Protein AF-A0A671DT87-F1 (afdb_monomer_lite)

Sequence (76 aa):
VQNDAGEFVDLYVPQKCPASNHIIGAKDHTSIQMNVSEVDKVTGRFNGSQCSGKHHSISTCCNQDRWCPGVTLGTL

Organism: Rhinolophus ferrumequinum (NCBI:txid59479)

pLDDT: mean 70.41, std 15.98, range [32.91, 86.38]

Structure (mmCIF, N/CA/C/O backbone):
data_AF-A0A671DT87-F1
#
_entry.id   AF-A0A671DT87-F1
#
loop_
_atom_site.group_PDB
_atom_site.id
_atom_site.type_symbol
_atom_site.label_atom_id
_atom_site.label_alt_id
_atom_site.label_comp_id
_atom_site.label_asym_id
_atom_site.label_entity_id
_atom_site.label_seq_id
_atom_site.pdbx_PDB_ins_code
_atom_site.Cartn_x
_atom_site.Cartn_y
_atom_site.Cartn_z
_atom_site.occupancy
_atom_site.B_iso_or_equiv
_atom_site.auth_seq_id
_atom_site.auth_comp_id
_atom_site.auth_asym_id
_atom_site.auth_atom_id
_atom_site.pdbx_PDB_model_num
ATOM 1 N N . VAL A 1 1 ? -15.859 -5.683 10.008 1.00 75.50 1 VAL A N 1
ATOM 2 C CA . VAL A 1 1 ? -16.660 -6.073 11.176 1.00 75.50 1 VAL A CA 1
ATOM 3 C C . VAL A 1 1 ? -17.966 -6.644 10.666 1.00 75.50 1 VAL A C 1
ATOM 5 O O . VAL A 1 1 ? -18.531 -6.126 9.706 1.00 75.50 1 VAL A O 1
ATOM 8 N N . GLN A 1 2 ? -18.371 -7.779 11.217 1.00 80.12 2 GLN A N 1
ATOM 9 C CA . GLN A 1 2 ? -19.637 -8.424 10.881 1.00 80.12 2 GLN A CA 1
ATOM 10 C C . GLN A 1 2 ? -20.547 -8.312 12.099 1.00 80.12 2 GLN A C 1
ATOM 12 O O . GLN A 1 2 ? -20.048 -8.316 13.226 1.00 80.12 2 GLN A O 1
ATOM 17 N N . ASN A 1 3 ? -21.848 -8.151 11.877 1.00 85.69 3 ASN A N 1
ATOM 18 C CA . ASN A 1 3 ? -22.821 -8.231 12.965 1.00 85.69 3 ASN A CA 1
ATOM 19 C C . ASN A 1 3 ? -23.020 -9.696 13.399 1.00 85.69 3 ASN A C 1
ATOM 21 O O . ASN A 1 3 ? -22.539 -10.623 12.743 1.00 85.69 3 ASN A O 1
ATOM 25 N N . ASP A 1 4 ? -23.762 -9.915 14.485 1.00 86.38 4 ASP A N 1
ATOM 26 C CA . ASP A 1 4 ? -24.066 -11.264 14.991 1.00 86.38 4 ASP A CA 1
ATOM 27 C C . ASP A 1 4 ? -24.902 -12.109 14.005 1.00 86.38 4 ASP A C 1
ATOM 29 O O . ASP A 1 4 ? -24.960 -13.331 14.126 1.00 86.38 4 ASP A O 1
ATOM 33 N N . ALA A 1 5 ? -25.516 -11.476 12.997 1.00 85.06 5 ALA A N 1
ATOM 34 C CA . ALA A 1 5 ? -26.222 -12.129 11.893 1.00 85.06 5 ALA A CA 1
ATOM 35 C C . ALA A 1 5 ? -25.303 -12.491 10.702 1.00 85.06 5 ALA A C 1
ATOM 37 O O . ALA A 1 5 ? -25.767 -13.048 9.709 1.00 85.06 5 ALA A O 1
ATOM 38 N N . GLY A 1 6 ? -23.998 -12.204 10.792 1.00 81.31 6 GLY A N 1
ATOM 39 C CA . GLY A 1 6 ? -22.996 -12.511 9.766 1.00 81.31 6 GLY A CA 1
ATOM 40 C C . GLY A 1 6 ? -22.949 -11.528 8.592 1.00 81.31 6 GLY A C 1
ATOM 41 O O . GLY A 1 6 ? -22.133 -11.695 7.680 1.00 81.31 6 GLY A O 1
ATOM 42 N N . GLU A 1 7 ? -23.772 -10.486 8.612 1.00 82.81 7 GLU A N 1
ATOM 43 C CA . GLU A 1 7 ? -23.820 -9.463 7.575 1.00 82.81 7 GLU A CA 1
ATOM 44 C C . GLU A 1 7 ? -22.656 -8.478 7.729 1.00 82.81 7 GLU A C 1
ATOM 46 O O . GLU A 1 7 ? -22.204 -8.150 8.832 1.00 82.81 7 GLU A O 1
ATOM 51 N N . PHE A 1 8 ? -22.151 -8.000 6.593 1.00 79.62 8 PHE A N 1
ATOM 52 C CA . PHE A 1 8 ? -21.071 -7.026 6.543 1.00 79.62 8 PHE A CA 1
ATOM 53 C C . PHE A 1 8 ? -21.637 -5.613 6.726 1.00 79.62 8 PHE A C 1
ATOM 55 O O . PHE A 1 8 ? -22.319 -5.101 5.843 1.00 79.62 8 PHE A O 1
ATOM 62 N N . VAL A 1 9 ? -21.366 -4.996 7.881 1.00 82.00 9 VAL A N 1
ATOM 63 C CA . VAL A 1 9 ? -21.936 -3.684 8.261 1.00 82.00 9 VAL A CA 1
ATOM 64 C C . VAL A 1 9 ? -20.938 -2.531 8.058 1.00 82.00 9 VAL A C 1
ATOM 66 O O . VAL A 1 9 ? -21.288 -1.365 8.225 1.00 82.00 9 VAL A O 1
ATOM 69 N N . ASP A 1 10 ? -19.695 -2.815 7.659 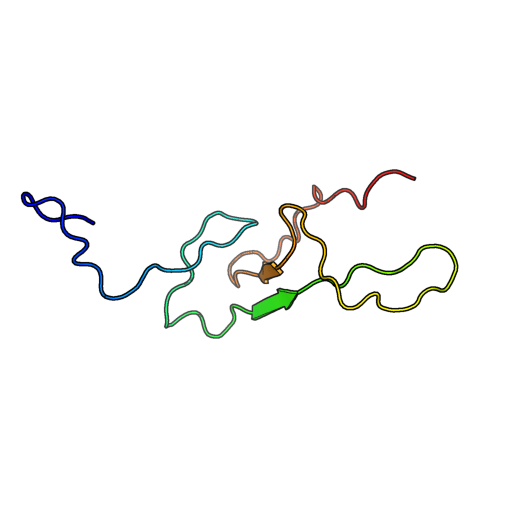1.00 81.31 10 ASP A N 1
ATOM 70 C CA . ASP A 1 10 ? -18.734 -1.752 7.352 1.00 81.31 10 ASP A CA 1
ATOM 71 C C . ASP A 1 10 ? -19.063 -1.074 6.018 1.00 81.31 10 ASP A C 1
ATOM 73 O O . ASP A 1 10 ? -19.163 -1.712 4.972 1.00 81.31 10 ASP A O 1
ATOM 77 N N . LEU A 1 11 ? -19.144 0.256 6.049 1.00 82.94 11 LEU A N 1
ATOM 78 C CA . LEU A 1 11 ? -19.369 1.082 4.859 1.00 82.94 11 LEU A C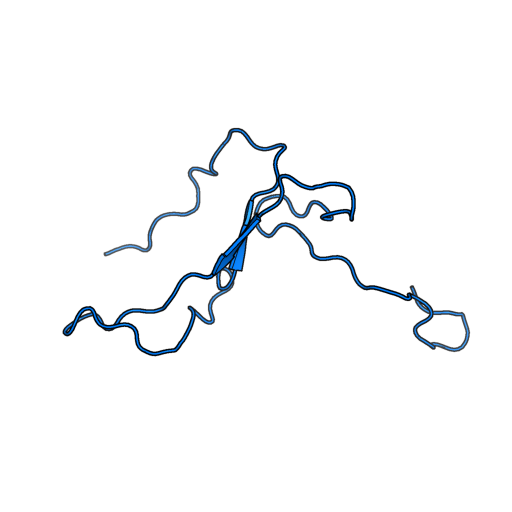A 1
ATOM 79 C C . LEU A 1 11 ? -18.154 1.116 3.917 1.00 82.94 11 LEU A C 1
ATOM 81 O O . LEU A 1 11 ? -18.297 1.418 2.735 1.00 82.94 11 LEU A O 1
ATOM 85 N N . TYR A 1 12 ? -16.952 0.846 4.431 1.00 79.62 12 TYR A N 1
ATOM 86 C CA . TYR A 1 12 ? -15.715 0.891 3.658 1.00 79.62 12 TYR A CA 1
ATOM 87 C C . 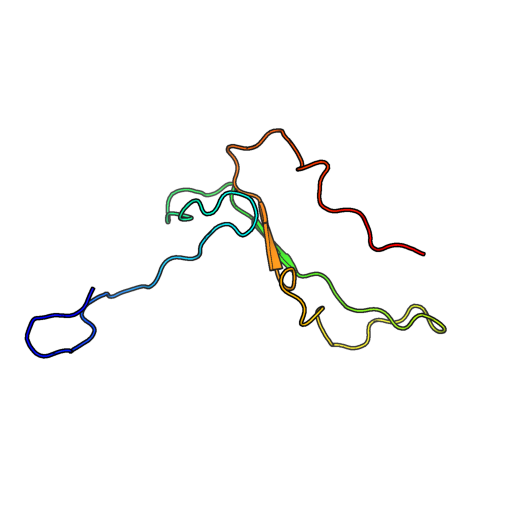TYR A 1 12 ? -14.638 -0.004 4.275 1.00 79.62 12 TYR A C 1
ATOM 89 O O . TYR A 1 12 ? -14.452 -0.024 5.492 1.00 79.62 12 TYR A O 1
ATOM 97 N N . VAL A 1 13 ? -13.892 -0.704 3.416 1.00 83.19 13 VAL A N 1
ATOM 98 C CA . VAL A 1 13 ? -12.699 -1.467 3.800 1.00 83.19 13 VAL A CA 1
ATOM 99 C C . VAL A 1 13 ? -11.460 -0.635 3.478 1.00 83.19 13 VAL A C 1
ATOM 101 O O . VAL A 1 13 ? -11.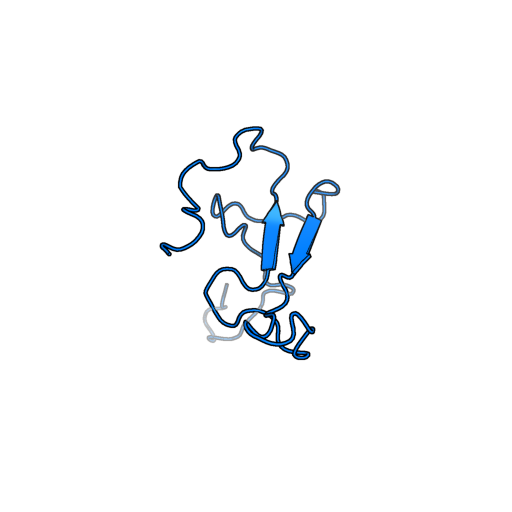176 -0.417 2.298 1.00 83.19 13 VAL A O 1
ATOM 104 N N . PRO A 1 14 ? -10.697 -0.188 4.487 1.00 81.50 14 PRO A N 1
ATOM 105 C CA . PRO A 1 14 ? -9.541 0.654 4.253 1.00 81.50 14 PRO A CA 1
ATOM 106 C C . PRO A 1 14 ? -8.353 -0.110 3.679 1.00 81.50 14 PRO A C 1
ATOM 108 O O . PRO A 1 14 ? -8.078 -1.261 4.036 1.00 81.50 14 PRO A O 1
ATOM 111 N N . GLN A 1 15 ? -7.621 0.568 2.796 1.00 82.88 15 GLN A N 1
ATOM 112 C CA . GLN A 1 15 ? -6.392 0.044 2.219 1.00 82.88 15 GLN A CA 1
ATOM 113 C C . GLN A 1 15 ? -5.280 0.000 3.271 1.00 82.88 15 GLN A C 1
ATOM 115 O O . GLN A 1 15 ? -5.117 0.905 4.095 1.00 82.88 15 GLN A O 1
ATOM 120 N N . LYS A 1 16 ? -4.487 -1.070 3.224 1.00 84.12 16 LYS A N 1
ATOM 121 C CA . LYS A 1 16 ? -3.304 -1.233 4.068 1.00 84.12 16 LYS A CA 1
ATOM 122 C C . LYS A 1 16 ? -2.048 -0.914 3.275 1.00 84.12 16 LYS A C 1
ATOM 124 O O . LYS A 1 16 ? -1.902 -1.334 2.130 1.00 84.12 16 LYS A O 1
ATOM 129 N N . CYS A 1 17 ? -1.123 -0.231 3.932 1.00 81.94 17 CYS A N 1
ATOM 130 C CA . CYS A 1 17 ? 0.224 -0.016 3.445 1.00 81.94 17 CYS A CA 1
ATOM 131 C C . CYS A 1 17 ? 0.948 -1.361 3.275 1.00 81.94 17 CYS A C 1
ATOM 133 O O . CYS A 1 17 ? 1.086 -2.076 4.269 1.00 81.94 17 CYS A O 1
ATOM 135 N N . PRO A 1 18 ? 1.480 -1.712 2.092 1.00 76.19 18 PRO A N 1
ATOM 136 C CA . PRO A 1 18 ? 2.193 -2.971 1.906 1.00 76.19 18 PRO A CA 1
ATOM 137 C C . PRO A 1 18 ? 3.543 -2.986 2.638 1.00 76.19 18 PRO A C 1
ATOM 139 O O . PRO A 1 18 ? 4.029 -4.052 2.996 1.00 76.19 18 PRO A O 1
ATOM 142 N N . ALA A 1 19 ? 4.141 -1.814 2.889 1.00 75.69 19 ALA A N 1
ATOM 143 C CA . ALA A 1 19 ? 5.442 -1.705 3.548 1.00 75.69 19 ALA A CA 1
ATOM 144 C C . ALA A 1 19 ? 5.356 -1.791 5.083 1.00 75.69 19 ALA A C 1
ATOM 146 O O . ALA A 1 19 ? 6.149 -2.488 5.707 1.00 75.69 19 ALA A O 1
ATOM 147 N N . SER A 1 20 ? 4.404 -1.084 5.699 1.00 77.88 20 SER A N 1
ATOM 148 C CA . SER A 1 20 ? 4.308 -0.956 7.164 1.00 77.88 20 SER A CA 1
ATOM 149 C C . SER A 1 20 ? 3.075 -1.626 7.771 1.00 77.88 20 SER A C 1
ATOM 151 O O . SER A 1 20 ? 2.929 -1.634 8.990 1.00 77.88 20 SER A O 1
ATOM 153 N N . ASN A 1 21 ? 2.167 -2.166 6.948 1.00 79.88 21 ASN A N 1
ATOM 154 C CA . ASN A 1 21 ? 0.844 -2.652 7.363 1.00 79.88 21 ASN A CA 1
ATOM 155 C C . ASN A 1 21 ? -0.014 -1.598 8.091 1.00 79.88 21 ASN A C 1
ATOM 157 O O . ASN A 1 21 ? -1.011 -1.941 8.727 1.00 79.88 21 ASN A O 1
ATOM 161 N N . HIS A 1 22 ? 0.347 -0.316 7.980 1.00 83.31 22 HIS A N 1
ATOM 162 C CA . HIS A 1 22 ? -0.437 0.794 8.504 1.00 83.31 22 HIS A CA 1
ATOM 163 C C . HIS A 1 22 ? -1.725 0.977 7.693 1.00 83.31 22 HIS A C 1
ATOM 165 O O . HIS A 1 22 ? -1.723 0.808 6.473 1.00 83.31 22 HIS A O 1
ATOM 171 N N . ILE A 1 23 ? -2.822 1.319 8.364 1.00 86.06 23 ILE A N 1
ATOM 172 C CA . ILE A 1 23 ? -4.097 1.614 7.706 1.00 86.06 23 ILE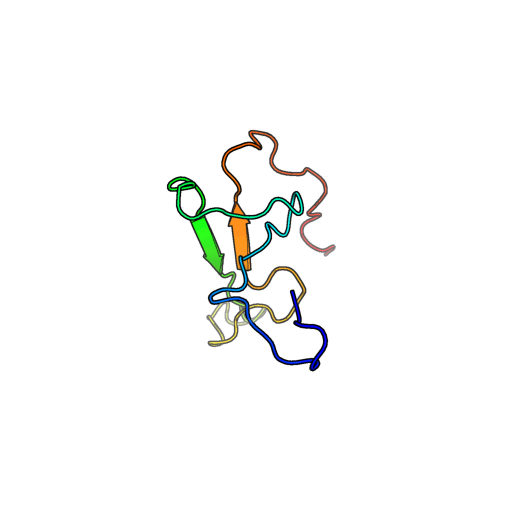 A CA 1
ATOM 173 C C . ILE A 1 23 ? -4.014 3.029 7.141 1.00 86.06 23 ILE A C 1
ATOM 175 O O . ILE A 1 23 ? -3.753 3.960 7.892 1.00 86.06 23 ILE A O 1
ATOM 179 N N . ILE A 1 24 ? -4.237 3.185 5.837 1.00 85.12 24 ILE A N 1
ATOM 180 C CA . ILE A 1 24 ? -4.276 4.502 5.201 1.00 85.12 24 ILE A CA 1
ATOM 181 C C . ILE A 1 24 ? -5.657 5.099 5.467 1.00 85.12 24 ILE A C 1
ATOM 183 O O . ILE A 1 24 ? -6.672 4.592 4.984 1.00 85.12 24 ILE A O 1
ATOM 187 N N . GLY A 1 25 ? -5.703 6.137 6.295 1.00 84.19 25 GLY A N 1
ATOM 188 C CA . GLY A 1 25 ? -6.925 6.852 6.627 1.00 84.19 25 GLY A CA 1
ATOM 189 C C . GLY A 1 25 ? -7.261 7.930 5.597 1.00 84.19 25 GLY A C 1
ATOM 190 O O . GLY A 1 25 ? -6.411 8.409 4.854 1.00 84.19 25 GLY A O 1
ATOM 191 N N . ALA A 1 26 ? -8.511 8.400 5.608 1.00 82.19 26 ALA A N 1
ATOM 192 C CA . ALA A 1 26 ? -8.972 9.460 4.702 1.00 82.19 26 ALA A CA 1
ATOM 193 C C . ALA A 1 26 ? -8.219 10.802 4.861 1.00 82.19 26 ALA A C 1
ATOM 195 O O . ALA A 1 26 ? -8.268 11.646 3.970 1.00 82.19 26 ALA A O 1
ATOM 196 N N . LYS A 1 27 ? -7.535 11.008 5.995 1.00 81.94 27 LYS A N 1
ATOM 197 C CA . LYS A 1 27 ? -6.758 12.218 6.304 1.00 81.94 27 LYS A CA 1
ATOM 198 C C . LYS A 1 27 ? -5.295 12.132 5.842 1.00 81.94 27 LYS A C 1
ATOM 200 O O . LYS A 1 27 ? -4.580 13.131 5.888 1.00 81.94 27 LYS A O 1
ATOM 205 N N . ASP A 1 28 ? -4.846 10.968 5.375 1.00 76.75 28 ASP A N 1
ATOM 206 C CA . ASP A 1 28 ? -3.468 10.747 4.937 1.00 76.75 28 ASP A CA 1
ATOM 207 C C . ASP A 1 28 ? -3.274 11.217 3.488 1.00 76.75 28 ASP A C 1
ATOM 209 O O . ASP A 1 28 ? -3.073 10.428 2.566 1.00 76.75 28 ASP A O 1
ATOM 213 N N . HIS A 1 29 ? -3.326 12.536 3.283 1.00 81.06 29 HIS A N 1
ATOM 214 C CA . HIS A 1 29 ? -3.221 13.181 1.964 1.00 81.06 29 HIS A CA 1
ATOM 215 C C . HIS A 1 29 ? -1.855 13.025 1.286 1.00 81.06 29 HIS A C 1
ATOM 217 O O . HIS A 1 29 ? -1.710 13.294 0.098 1.00 81.06 29 HIS A O 1
ATOM 223 N N . THR A 1 30 ? -0.845 12.623 2.047 1.00 79.56 30 THR A N 1
ATOM 224 C CA . THR A 1 30 ? 0.514 12.362 1.571 1.00 79.56 30 THR A CA 1
ATOM 225 C C . THR A 1 30 ? 0.769 10.880 1.303 1.00 79.56 30 THR A C 1
ATOM 227 O O . THR A 1 30 ? 1.878 10.499 0.926 1.00 79.56 30 THR A O 1
ATOM 230 N N . SER A 1 31 ? -0.244 10.027 1.478 1.00 77.44 31 SER A N 1
ATOM 231 C CA . SER A 1 31 ? -0.202 8.679 0.932 1.00 77.44 31 SER A CA 1
ATOM 232 C C . SER A 1 31 ? -0.441 8.741 -0.576 1.00 77.44 31 SER A C 1
ATOM 234 O O . SER A 1 31 ? -1.386 9.367 -1.053 1.00 77.44 31 SER A O 1
ATOM 236 N N . ILE A 1 32 ? 0.451 8.119 -1.340 1.00 81.06 32 ILE A N 1
ATOM 237 C CA . ILE A 1 32 ? 0.307 7.994 -2.791 1.00 81.06 32 ILE A CA 1
ATOM 238 C C . ILE A 1 32 ? 0.357 6.526 -3.163 1.00 81.06 32 ILE A C 1
ATOM 240 O O . ILE A 1 32 ? 1.080 5.744 -2.546 1.00 81.06 32 ILE A O 1
ATOM 244 N N . GLN A 1 33 ? -0.413 6.157 -4.179 1.00 81.25 33 GLN A N 1
ATOM 245 C CA . GLN A 1 33 ? -0.420 4.821 -4.751 1.00 81.25 33 GLN A CA 1
ATOM 246 C C . GLN A 1 33 ? 0.361 4.841 -6.065 1.00 81.25 33 GLN A C 1
ATOM 248 O O . GLN A 1 33 ? 0.012 5.576 -6.985 1.00 81.25 33 GLN A O 1
ATOM 253 N N . MET A 1 34 ? 1.413 4.030 -6.158 1.00 82.75 34 MET A N 1
ATOM 254 C CA . MET A 1 34 ? 2.191 3.847 -7.381 1.00 82.75 34 MET A CA 1
ATOM 255 C C . MET A 1 34 ? 1.965 2.446 -7.930 1.00 82.75 34 MET A C 1
ATOM 257 O O . MET A 1 34 ? 2.207 1.474 -7.220 1.00 82.75 34 MET A O 1
ATOM 261 N N . ASN A 1 35 ? 1.569 2.324 -9.194 1.00 82.44 35 ASN A N 1
ATOM 262 C CA . ASN A 1 35 ? 1.452 1.025 -9.851 1.00 82.44 35 ASN A CA 1
ATOM 263 C C . ASN A 1 35 ? 2.666 0.784 -10.747 1.00 82.44 35 ASN A C 1
ATOM 265 O O . ASN A 1 35 ? 3.055 1.662 -11.518 1.00 82.44 35 ASN A O 1
ATOM 269 N N . VAL A 1 36 ? 3.259 -0.408 -10.647 1.00 79.81 36 VAL A N 1
ATOM 270 C CA . VAL A 1 36 ? 4.438 -0.774 -11.441 1.00 79.81 36 VAL A CA 1
ATOM 271 C C . VAL A 1 36 ? 4.012 -1.650 -12.611 1.00 79.81 36 VAL A C 1
ATOM 273 O O . VAL A 1 36 ? 3.463 -2.741 -12.444 1.00 79.81 36 VAL A O 1
ATOM 276 N N . SER A 1 37 ? 4.276 -1.146 -13.811 1.00 81.06 37 SER A N 1
ATOM 277 C CA . SER A 1 37 ? 4.063 -1.842 -15.071 1.00 81.06 37 SER A CA 1
ATOM 278 C C . SER A 1 37 ? 5.088 -2.947 -15.302 1.00 81.06 37 SER A C 1
ATOM 280 O O . SER A 1 37 ? 6.285 -2.728 -15.114 1.00 81.06 37 SER A O 1
ATOM 282 N N . GLU A 1 38 ? 4.633 -4.090 -15.804 1.00 80.94 38 GLU A N 1
ATOM 283 C CA . GLU A 1 38 ? 5.516 -5.133 -16.307 1.00 80.94 38 GLU A CA 1
ATOM 284 C C . GLU A 1 38 ? 5.966 -4.795 -17.734 1.00 80.94 38 GLU A C 1
ATOM 286 O O . GLU A 1 38 ? 5.180 -4.354 -18.583 1.00 80.94 38 GLU A O 1
ATOM 291 N N . VAL A 1 39 ? 7.260 -4.974 -17.983 1.00 82.31 39 VAL A N 1
ATOM 292 C CA . VAL A 1 39 ? 7.911 -4.618 -19.244 1.00 82.31 39 VAL A CA 1
ATOM 293 C C . VAL A 1 39 ? 8.525 -5.872 -19.850 1.00 82.31 39 VAL A C 1
ATOM 295 O O . VAL A 1 39 ? 9.159 -6.663 -19.151 1.00 82.31 39 VAL A O 1
ATOM 298 N N . ASP A 1 40 ? 8.342 -6.046 -21.157 1.00 79.69 40 ASP A N 1
ATOM 299 C CA . ASP A 1 40 ? 8.976 -7.132 -21.896 1.00 79.69 40 ASP A CA 1
ATOM 300 C C . ASP A 1 40 ? 10.506 -6.969 -21.929 1.00 79.69 40 ASP A C 1
ATOM 302 O O . ASP A 1 40 ? 11.026 -5.903 -22.268 1.00 79.69 40 ASP A O 1
ATOM 306 N N . LYS A 1 41 ? 11.238 -8.044 -21.612 1.00 78.19 41 LYS A N 1
ATOM 307 C CA . LYS A 1 41 ? 12.704 -8.017 -21.456 1.00 78.19 41 LYS A CA 1
ATOM 308 C C . LYS A 1 41 ? 13.450 -7.720 -22.759 1.00 78.19 41 LYS A C 1
ATOM 310 O O . LYS A 1 41 ? 14.591 -7.275 -22.705 1.00 78.19 41 LYS A O 1
ATOM 315 N N . VAL A 1 42 ? 12.837 -7.997 -23.910 1.00 78.44 42 VAL A N 1
ATOM 316 C CA . VAL A 1 42 ? 13.491 -7.894 -25.223 1.00 78.44 42 VAL A CA 1
ATOM 317 C C . VAL A 1 42 ? 13.138 -6.581 -25.912 1.00 78.44 42 VAL A C 1
ATOM 319 O O . VAL A 1 42 ? 14.011 -5.912 -26.459 1.00 78.44 42 VAL A O 1
ATOM 322 N N . THR A 1 43 ? 11.864 -6.193 -25.884 1.00 80.38 43 THR A N 1
ATOM 323 C CA . THR A 1 43 ? 11.379 -4.993 -26.579 1.00 80.38 43 THR A CA 1
ATOM 324 C C . THR A 1 43 ? 11.332 -3.751 -25.695 1.00 80.38 43 THR A C 1
ATOM 326 O O . THR A 1 43 ? 11.183 -2.647 -26.220 1.00 80.38 43 THR A O 1
ATOM 329 N N . GLY A 1 44 ? 11.447 -3.900 -24.368 1.00 78.38 44 GLY A N 1
ATOM 330 C CA . GLY A 1 44 ? 11.378 -2.788 -23.418 1.00 78.38 44 GLY A CA 1
ATOM 331 C C . GLY A 1 44 ? 10.021 -2.077 -23.416 1.00 78.38 44 GLY A C 1
ATOM 332 O O . GLY A 1 44 ? 9.905 -0.963 -22.905 1.00 78.38 44 GLY A O 1
ATOM 333 N N . ARG A 1 45 ? 8.995 -2.683 -24.026 1.00 82.00 45 ARG A N 1
ATOM 334 C CA . ARG A 1 45 ? 7.665 -2.095 -24.169 1.00 82.00 45 ARG A CA 1
ATOM 335 C C . ARG A 1 45 ? 6.756 -2.522 -23.032 1.00 82.00 45 ARG A C 1
ATOM 337 O O . ARG A 1 45 ? 6.859 -3.622 -22.490 1.00 82.00 45 ARG A O 1
ATOM 344 N N . PHE A 1 46 ? 5.854 -1.612 -22.692 1.00 78.31 46 PHE A N 1
ATOM 345 C CA . PHE A 1 46 ? 4.809 -1.867 -21.722 1.00 78.31 46 PHE A CA 1
ATOM 346 C C . PHE A 1 46 ? 3.828 -2.903 -22.269 1.00 78.31 46 PHE A C 1
ATOM 348 O O . PHE A 1 46 ? 3.250 -2.706 -23.338 1.00 78.31 46 PHE A O 1
ATOM 355 N N . ASN A 1 47 ? 3.612 -3.976 -21.510 1.00 74.94 47 ASN A N 1
ATOM 356 C CA . ASN A 1 47 ? 2.745 -5.081 -21.918 1.00 74.94 47 ASN A CA 1
ATOM 357 C C . ASN A 1 47 ? 1.268 -4.868 -21.550 1.00 74.94 47 ASN A C 1
ATOM 359 O O . ASN A 1 47 ? 0.463 -5.786 -21.675 1.00 74.94 47 ASN A O 1
ATOM 363 N N . GLY A 1 48 ? 0.888 -3.686 -21.053 1.00 75.38 48 GLY A N 1
ATOM 364 C CA . GLY A 1 48 ? -0.472 -3.432 -20.564 1.00 75.38 48 GLY A CA 1
ATOM 365 C C . GLY A 1 48 ? -0.765 -4.075 -19.204 1.00 75.38 48 GLY A C 1
ATOM 366 O O . GLY A 1 48 ? -1.702 -3.662 -18.524 1.00 75.38 48 GLY A O 1
ATOM 367 N N . SER A 1 49 ? 0.050 -5.044 -18.780 1.00 74.19 49 SER A N 1
ATOM 368 C CA . SER A 1 49 ? -0.025 -5.687 -17.477 1.00 74.19 49 SER A CA 1
ATOM 369 C C . SER A 1 49 ? 0.807 -4.940 -16.441 1.00 74.19 49 SER A C 1
ATOM 371 O O . SER A 1 49 ? 1.927 -4.487 -16.671 1.00 74.19 49 SER A O 1
ATOM 373 N N . GLN A 1 50 ? 0.232 -4.812 -15.257 1.00 70.38 50 GLN A N 1
ATOM 374 C CA . GLN A 1 50 ? 0.940 -4.413 -14.049 1.00 70.38 50 GLN A CA 1
ATOM 375 C C . GLN A 1 50 ? 1.411 -5.686 -13.341 1.00 70.38 50 GLN A C 1
ATOM 377 O O . GLN A 1 50 ? 0.727 -6.713 -13.407 1.00 70.38 50 GLN A O 1
ATOM 382 N N . CYS A 1 51 ? 2.571 -5.636 -12.684 1.00 62.66 51 CYS A N 1
ATOM 383 C CA . CYS A 1 51 ? 3.190 -6.811 -12.071 1.00 62.66 51 CYS A CA 1
ATOM 384 C C . CYS A 1 51 ? 2.212 -7.493 -11.097 1.00 62.66 51 CYS A C 1
ATOM 386 O O . CYS A 1 51 ? 1.932 -6.967 -10.025 1.00 62.66 51 CYS A O 1
ATOM 388 N N . SER A 1 52 ? 1.698 -8.680 -11.434 1.00 54.84 52 SER A N 1
ATOM 389 C CA . SER A 1 52 ? 0.723 -9.446 -10.626 1.00 54.84 52 SER A CA 1
ATOM 390 C C . SER A 1 52 ? 1.285 -9.990 -9.302 1.00 54.84 52 SER A C 1
ATOM 392 O O . SER A 1 52 ? 0.554 -10.578 -8.505 1.00 54.84 52 SER A O 1
ATOM 394 N N . GLY A 1 5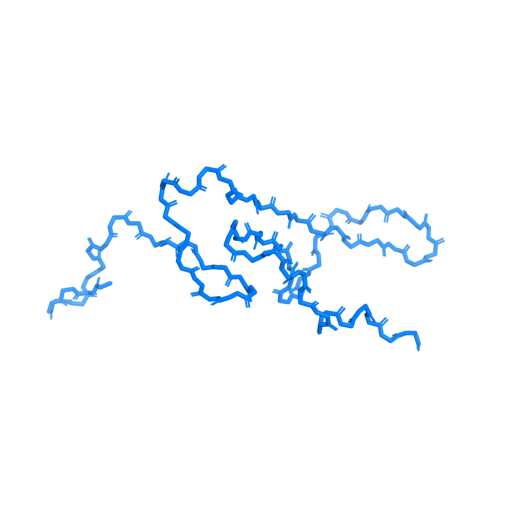3 ? 2.578 -9.777 -9.041 1.00 57.66 53 GLY A N 1
ATOM 395 C CA . GLY A 1 53 ? 3.204 -10.055 -7.753 1.00 57.66 53 GLY A CA 1
ATOM 396 C C . GLY A 1 53 ? 2.686 -9.146 -6.632 1.00 57.66 53 GLY A C 1
ATOM 397 O O . GLY A 1 53 ? 1.985 -8.162 -6.861 1.00 57.66 53 GLY A O 1
ATOM 398 N N . LYS A 1 54 ? 3.089 -9.432 -5.386 1.00 51.81 54 LYS A N 1
ATOM 399 C CA . LYS A 1 54 ? 2.636 -8.727 -4.164 1.00 51.81 54 LYS A CA 1
ATOM 400 C C . LYS A 1 54 ? 2.888 -7.202 -4.138 1.00 51.81 54 LYS A C 1
ATOM 402 O O . LYS A 1 54 ? 2.501 -6.544 -3.180 1.00 51.81 54 LYS A O 1
ATOM 407 N N . HIS A 1 55 ? 3.550 -6.657 -5.160 1.00 56.59 55 HIS A N 1
ATOM 408 C CA . HIS A 1 55 ? 3.973 -5.262 -5.302 1.00 56.59 55 HIS A CA 1
ATOM 409 C C . HIS A 1 55 ? 3.249 -4.539 -6.457 1.00 56.59 55 HIS A C 1
ATOM 411 O O . HIS A 1 55 ? 3.730 -3.511 -6.922 1.00 56.59 55 HIS A O 1
ATOM 417 N N . HIS A 1 56 ? 2.112 -5.065 -6.933 1.00 61.81 56 HIS A N 1
ATOM 418 C CA . HIS A 1 56 ? 1.317 -4.479 -8.025 1.00 61.81 56 HIS A CA 1
ATOM 419 C C . HIS A 1 56 ? 1.056 -2.976 -7.836 1.00 61.81 56 HIS A C 1
ATOM 421 O O . HIS A 1 56 ? 1.130 -2.195 -8.784 1.00 61.81 56 HIS A O 1
ATOM 427 N N . SER A 1 57 ? 0.824 -2.576 -6.583 1.00 61.47 57 SER A N 1
ATOM 428 C CA . SER A 1 57 ? 0.736 -1.187 -6.154 1.00 61.47 57 SER A CA 1
ATOM 429 C C . SER A 1 57 ? 1.589 -0.959 -4.904 1.00 61.47 57 SER A C 1
ATOM 431 O O . SER A 1 57 ? 1.302 -1.515 -3.840 1.00 61.47 57 SER A O 1
ATOM 433 N N . ILE A 1 58 ? 2.624 -0.134 -5.014 1.00 72.31 58 ILE A N 1
ATOM 434 C CA . ILE A 1 58 ? 3.422 0.343 -3.886 1.00 72.31 58 ILE A CA 1
ATOM 435 C C . ILE A 1 58 ? 2.737 1.611 -3.380 1.00 72.31 58 ILE A C 1
ATOM 437 O O . ILE A 1 58 ? 2.809 2.656 -4.023 1.00 72.31 58 ILE A O 1
ATOM 441 N N . SER A 1 59 ? 2.042 1.530 -2.246 1.00 71.75 59 SER A N 1
ATOM 442 C CA . SER A 1 59 ? 1.553 2.732 -1.573 1.00 71.75 59 SER A CA 1
ATOM 443 C C . SER A 1 59 ? 2.580 3.194 -0.545 1.00 71.75 59 SER A C 1
ATOM 445 O O . SER A 1 59 ? 2.884 2.456 0.398 1.00 71.75 59 SER A O 1
ATOM 447 N N . THR A 1 60 ? 3.127 4.395 -0.712 1.00 70.12 60 THR A N 1
ATOM 448 C CA . THR A 1 60 ? 4.043 4.976 0.276 1.00 70.12 60 THR A CA 1
ATOM 449 C C . THR A 1 60 ? 3.240 5.655 1.369 1.00 70.12 60 THR A C 1
ATOM 451 O O . THR A 1 60 ? 2.411 6.521 1.101 1.00 70.12 60 THR A O 1
ATOM 454 N N . CYS A 1 61 ? 3.499 5.260 2.610 1.00 69.44 61 CYS A N 1
ATOM 455 C CA . CYS A 1 61 ? 2.855 5.827 3.784 1.00 69.44 61 CYS A CA 1
ATOM 456 C C . CYS A 1 61 ? 3.788 6.884 4.369 1.00 69.44 61 CYS A C 1
ATOM 458 O O . CYS A 1 61 ? 4.954 6.597 4.630 1.00 69.44 61 CYS A O 1
ATOM 460 N N . CYS A 1 62 ? 3.287 8.108 4.542 1.00 60.62 62 CYS A N 1
ATOM 461 C CA . CYS A 1 62 ? 4.104 9.310 4.749 1.00 60.62 62 CYS A CA 1
ATOM 462 C C . CYS A 1 62 ? 4.930 9.342 6.051 1.00 60.62 62 CYS A C 1
ATOM 464 O O . CYS A 1 62 ? 5.702 10.268 6.262 1.00 60.62 62 CYS A O 1
ATOM 466 N N . ASN A 1 63 ? 4.799 8.333 6.916 1.00 55.16 63 ASN A N 1
ATOM 467 C CA . ASN A 1 63 ? 5.530 8.235 8.181 1.00 55.16 63 ASN A CA 1
ATOM 468 C C . ASN A 1 63 ? 6.854 7.454 8.089 1.00 55.16 63 ASN A C 1
ATOM 470 O O . ASN A 1 63 ? 7.449 7.152 9.121 1.00 55.16 63 ASN A O 1
ATOM 474 N N . GLN A 1 64 ? 7.327 7.095 6.891 1.00 50.16 64 GLN A N 1
ATOM 475 C CA . GLN A 1 64 ? 8.546 6.300 6.740 1.00 50.16 64 GLN A CA 1
ATOM 476 C C . GLN A 1 64 ? 9.557 6.983 5.804 1.00 50.16 64 GLN A C 1
ATOM 478 O O . GLN A 1 64 ? 9.709 6.589 4.651 1.00 50.16 64 GLN A O 1
ATOM 483 N N . ASP A 1 65 ? 10.358 7.909 6.342 1.00 41.78 65 ASP A N 1
ATOM 484 C CA . ASP A 1 65 ? 11.612 8.424 5.740 1.00 41.78 65 ASP A CA 1
ATOM 485 C C . ASP A 1 65 ? 12.704 7.341 5.576 1.00 41.78 65 ASP A C 1
ATOM 487 O O . ASP A 1 65 ? 13.899 7.608 5.447 1.00 41.78 65 ASP A O 1
ATOM 491 N N . ARG A 1 66 ? 12.318 6.067 5.609 1.00 43.50 66 ARG A N 1
ATOM 492 C CA . ARG A 1 66 ? 13.198 4.929 5.416 1.00 43.50 66 ARG A CA 1
ATOM 493 C C . ARG A 1 66 ? 12.563 4.048 4.358 1.00 43.50 66 ARG A C 1
ATOM 495 O O . ARG A 1 66 ? 11.818 3.123 4.674 1.00 43.50 66 ARG A O 1
ATOM 502 N N . TRP A 1 67 ? 12.881 4.356 3.101 1.00 42.66 67 TRP A N 1
ATOM 503 C CA . TRP A 1 67 ? 12.815 3.396 2.003 1.00 42.66 67 TRP A CA 1
ATOM 504 C C . TRP A 1 67 ? 13.389 2.076 2.523 1.00 42.66 67 TRP A C 1
ATOM 506 O O . TRP A 1 67 ? 14.551 2.031 2.929 1.00 42.66 67 TRP A O 1
ATOM 516 N N . CYS A 1 68 ? 12.563 1.034 2.630 1.00 37.06 68 CYS A N 1
ATOM 517 C CA . CYS A 1 68 ? 13.009 -0.249 3.153 1.00 37.06 68 CYS A CA 1
ATOM 518 C C . CYS A 1 68 ? 14.179 -0.745 2.284 1.00 37.06 68 CYS A C 1
ATOM 520 O O . CYS A 1 68 ? 13.960 -1.012 1.102 1.00 37.06 68 CYS A O 1
ATOM 522 N N . PRO A 1 69 ? 15.395 -0.948 2.826 1.00 40.25 69 PRO A N 1
ATOM 523 C CA . PRO A 1 69 ? 16.513 -1.512 2.064 1.00 40.25 69 PRO A CA 1
ATOM 524 C C . PRO A 1 69 ? 16.324 -3.013 1.740 1.00 40.25 69 PRO A C 1
ATOM 526 O O . PRO A 1 69 ? 17.268 -3.683 1.343 1.00 40.25 69 PRO A O 1
ATOM 529 N N . GLY A 1 70 ? 15.114 -3.554 1.929 1.00 36.66 70 GLY A N 1
ATOM 530 C CA . GLY A 1 70 ? 14.768 -4.968 1.764 1.00 36.66 70 GLY A CA 1
ATOM 531 C C . GLY A 1 70 ? 13.872 -5.282 0.565 1.00 36.66 70 GLY A C 1
ATOM 532 O O . GLY A 1 70 ? 13.533 -6.444 0.372 1.00 36.66 70 GLY A O 1
ATOM 533 N N . VAL A 1 71 ? 13.505 -4.295 -0.263 1.00 41.38 71 VAL A N 1
ATOM 534 C CA . VAL A 1 71 ? 13.102 -4.603 -1.643 1.00 41.38 71 VAL A CA 1
ATOM 535 C C . VAL A 1 71 ? 14.404 -4.776 -2.410 1.00 41.38 71 VAL A C 1
ATOM 537 O O . VAL A 1 71 ? 14.872 -3.859 -3.082 1.00 41.38 71 VAL A O 1
ATOM 540 N N . THR A 1 72 ? 15.048 -5.930 -2.235 1.00 39.62 72 THR A N 1
ATOM 541 C CA . THR A 1 72 ? 16.020 -6.397 -3.213 1.00 39.62 72 THR A CA 1
ATOM 542 C C . THR A 1 72 ? 15.294 -6.393 -4.547 1.00 39.62 72 THR A C 1
ATOM 544 O O . THR A 1 72 ? 14.399 -7.199 -4.803 1.00 39.62 72 THR A O 1
ATOM 547 N N . LEU A 1 73 ? 15.649 -5.403 -5.366 1.00 39.53 73 LEU A N 1
ATOM 548 C CA . LEU A 1 73 ? 15.545 -5.464 -6.809 1.00 39.53 73 LEU A CA 1
ATOM 549 C C . LEU A 1 73 ? 15.926 -6.897 -7.181 1.00 39.53 73 LEU A C 1
ATOM 551 O O . LEU A 1 73 ? 17.024 -7.338 -6.833 1.00 39.53 73 LEU A O 1
ATOM 555 N N . GLY A 1 74 ? 14.962 -7.642 -7.722 1.00 32.91 74 GLY A N 1
ATOM 556 C CA . GLY A 1 74 ? 15.119 -9.054 -8.020 1.00 32.91 74 GLY A CA 1
ATOM 557 C C . GLY A 1 74 ? 16.474 -9.314 -8.664 1.00 32.91 74 GLY A C 1
ATOM 558 O O . GLY A 1 74 ? 16.849 -8.655 -9.631 1.00 32.91 74 GLY A O 1
ATOM 559 N N . THR A 1 75 ? 17.190 -10.243 -8.048 1.00 34.50 75 THR A N 1
ATOM 560 C CA . THR A 1 75 ? 18.318 -11.001 -8.568 1.00 34.50 75 THR A CA 1
ATOM 561 C C . THR A 1 75 ? 18.281 -11.097 -10.099 1.00 34.50 75 THR A C 1
ATOM 563 O O . THR A 1 75 ? 17.345 -11.669 -10.662 1.00 34.50 75 THR A O 1
ATOM 566 N N . LEU A 1 76 ? 19.296 -10.517 -10.748 1.00 39.47 76 LEU A N 1
ATOM 567 C CA . LEU A 1 76 ? 19.849 -11.054 -11.993 1.00 39.47 76 LEU A CA 1
ATOM 568 C C . LEU A 1 76 ? 20.664 -12.304 -11.659 1.00 39.47 76 LEU A C 1
ATOM 570 O O . LEU A 1 76 ? 21.353 -12.273 -10.612 1.00 39.47 76 LEU A O 1
#

Foldseek 3Di:
DADPVRHDPDPDDFDAQLVPRDTDDPPQPVWDKDAAFDADPPPRDGPVDTPPPPVRIHIDRPPDPDPDPPPPPDDD

Secondary structure (DSSP, 8-state):
-B-TTS-B--S--PPBPTTT--B--TT-TT-EEEEPEEE-TTT--EEEEE--STTSEEEEPTT--S--TT------

InterPro domains:
  IPR001931 Small ribosomal subunit protein eS21 [PF01249] (2-50)
  IPR001931 Small ribosomal subunit protein eS21 [PTHR10442] (2-49)
  IPR038579 Small ribosomal subunit protein eS21 superfamily [G3DSA:3.30.1230.20] (1-62)

Radius of gyration: 16.9 Å; chains: 1; bounding box: 46×26×42 Å